Protein AF-A0A1Q7V016-F1 (afdb_monomer_lite)

Secondary structure (DSSP, 8-state):
--PPPPP--------------PPPPPTTSGGGS---SPPPPSS-TT-PPPHHHHHHHHHHHHTT-------------

pLDDT: mean 70.82, std 10.95, range [49.44, 92.69]

Radius of gyration: 27.88 Å; chains: 1; bounding box: 43×80×49 Å

Sequence (77 aa):
MKRNKPRKVRAVKNRAAHVRQVQRIPPTAEAARDEGPRLLPLVDRSKEPSRLEHYLDLADTALGKKSGIKREPKTEI

Structure (mmCIF, N/CA/C/O backbone):
data_AF-A0A1Q7V016-F1
#
_entry.id   AF-A0A1Q7V016-F1
#
loop_
_atom_site.group_PDB
_atom_site.id
_atom_site.type_symbol
_atom_site.label_atom_id
_atom_site.label_alt_id
_atom_site.label_comp_id
_atom_site.label_asym_id
_atom_site.label_entity_id
_atom_site.label_seq_id
_atom_site.pdbx_PDB_ins_code
_atom_site.Cartn_x
_atom_site.Cartn_y
_atom_site.Cartn_z
_atom_site.occupancy
_atom_site.B_iso_or_equiv
_atom_site.auth_seq_id
_atom_site.auth_comp_id
_atom_site.auth_asym_id
_atom_site.auth_atom_id
_atom_site.pdbx_PDB_model_num
ATOM 1 N N . MET A 1 1 ? -16.130 62.932 -10.264 1.00 54.22 1 MET A N 1
ATOM 2 C CA . MET A 1 1 ? -16.482 62.030 -9.142 1.00 54.22 1 MET A CA 1
ATOM 3 C C . MET A 1 1 ? -17.190 60.787 -9.676 1.00 54.22 1 MET A C 1
ATOM 5 O O . MET A 1 1 ? -18.280 60.924 -10.215 1.00 54.22 1 MET A O 1
ATOM 9 N N . LYS A 1 2 ? -16.595 59.590 -9.583 1.00 56.47 2 LYS A N 1
ATOM 10 C CA . LYS A 1 2 ? -17.254 58.322 -9.960 1.00 56.47 2 LYS A CA 1
ATOM 11 C C . LYS A 1 2 ? -17.361 57.436 -8.715 1.00 56.47 2 LYS A C 1
ATOM 13 O O . LYS A 1 2 ? -16.347 57.102 -8.116 1.00 56.47 2 LYS A O 1
ATOM 18 N N . ARG A 1 3 ? -18.590 57.119 -8.295 1.00 63.75 3 ARG A N 1
ATOM 19 C CA . ARG A 1 3 ? -18.881 56.243 -7.147 1.00 63.75 3 ARG A CA 1
ATOM 20 C C . ARG A 1 3 ? -18.873 54.786 -7.618 1.00 63.75 3 ARG A C 1
ATOM 22 O O . ARG A 1 3 ? -19.669 54.427 -8.484 1.00 63.75 3 ARG A O 1
ATOM 29 N N . ASN A 1 4 ? -17.998 53.957 -7.052 1.00 62.88 4 ASN A N 1
ATOM 30 C CA . ASN A 1 4 ? -18.007 52.514 -7.291 1.00 62.88 4 ASN A CA 1
ATOM 31 C C . ASN A 1 4 ? -19.212 51.885 -6.575 1.00 62.88 4 ASN A C 1
ATOM 33 O O . ASN A 1 4 ? -19.383 52.054 -5.370 1.00 62.88 4 ASN A O 1
ATOM 37 N N . LYS A 1 5 ? -20.068 51.178 -7.323 1.00 66.06 5 LYS A N 1
ATOM 38 C CA . LYS A 1 5 ? -2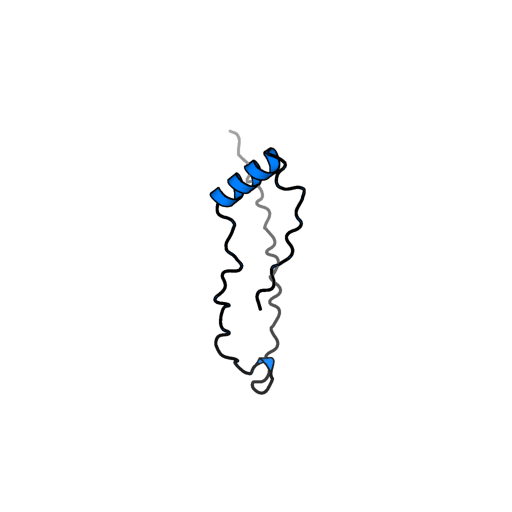1.207 50.429 -6.768 1.00 66.06 5 LYS A CA 1
ATOM 39 C C . LYS A 1 5 ? -20.692 49.151 -6.085 1.00 66.06 5 LYS A C 1
ATOM 41 O O . LYS A 1 5 ? -19.829 48.487 -6.663 1.00 66.06 5 LYS A O 1
ATOM 46 N N . PRO A 1 6 ? -21.207 48.762 -4.905 1.00 66.50 6 PRO A N 1
ATOM 47 C CA . PRO A 1 6 ? -20.752 47.550 -4.236 1.00 66.50 6 PRO A CA 1
ATOM 48 C C . PRO A 1 6 ? -21.157 46.305 -5.039 1.00 66.50 6 PRO A C 1
ATOM 50 O O . PRO A 1 6 ? -22.313 46.146 -5.439 1.00 66.50 6 PRO A O 1
ATOM 53 N N . ARG A 1 7 ? -20.189 45.412 -5.282 1.00 64.19 7 ARG A N 1
ATOM 54 C CA . ARG A 1 7 ? -20.434 44.082 -5.856 1.00 64.19 7 ARG A CA 1
ATOM 55 C C . ARG A 1 7 ? -21.358 43.303 -4.912 1.00 64.19 7 ARG A C 1
ATOM 57 O O . ARG A 1 7 ? -21.014 43.094 -3.753 1.00 64.19 7 ARG A O 1
ATOM 64 N N . LYS A 1 8 ? -22.511 42.844 -5.415 1.00 63.22 8 LYS A N 1
ATOM 65 C CA . LYS A 1 8 ? -23.374 41.883 -4.709 1.00 63.22 8 LYS A CA 1
ATOM 66 C C . LYS A 1 8 ? -22.594 40.584 -4.500 1.00 63.22 8 LYS A C 1
ATOM 68 O O . LYS A 1 8 ? -22.417 39.815 -5.444 1.00 63.22 8 LYS A O 1
ATOM 73 N N . VAL A 1 9 ? -22.145 40.339 -3.274 1.00 65.62 9 VAL A N 1
ATOM 74 C CA . VAL A 1 9 ? -21.629 39.032 -2.865 1.00 65.62 9 VAL A CA 1
ATOM 75 C C . VAL A 1 9 ? -22.826 38.087 -2.842 1.00 65.62 9 VAL A C 1
ATOM 77 O O . VAL A 1 9 ? -23.756 38.261 -2.056 1.00 65.62 9 VAL A O 1
ATOM 80 N N . ARG A 1 10 ? -22.868 37.135 -3.778 1.00 63.31 10 ARG A N 1
ATOM 81 C CA . ARG A 1 10 ? -23.889 36.086 -3.770 1.00 63.31 10 ARG A CA 1
ATOM 82 C C . ARG A 1 10 ? -23.659 35.239 -2.523 1.00 63.31 10 ARG A C 1
ATOM 84 O O . ARG A 1 10 ? -22.588 34.659 -2.374 1.00 63.31 10 ARG A O 1
ATOM 91 N N . ALA A 1 11 ? -24.654 35.188 -1.642 1.00 63.66 11 ALA A N 1
ATOM 92 C CA . ALA A 1 11 ? -24.641 34.298 -0.494 1.00 63.66 11 ALA A CA 1
ATOM 93 C C . ALA A 1 11 ? -24.488 32.855 -0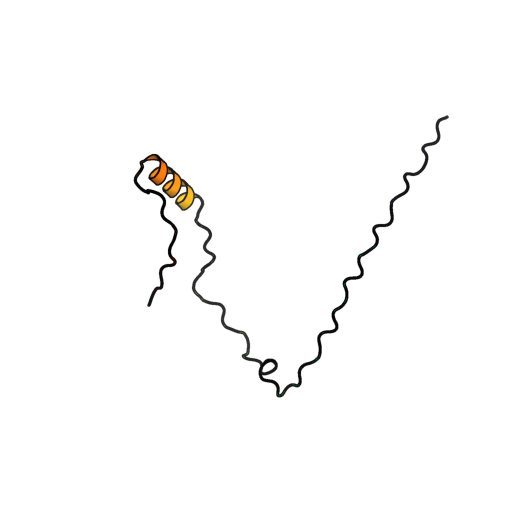.995 1.00 63.66 11 ALA A C 1
ATOM 95 O O . ALA A 1 11 ? -25.350 32.337 -1.709 1.00 63.66 11 ALA A O 1
ATOM 96 N N . VAL A 1 12 ? -23.364 32.223 -0.660 1.00 63.28 12 VAL A N 1
ATOM 97 C CA . VAL A 1 12 ? -23.173 30.793 -0.879 1.00 63.28 12 VAL A CA 1
ATOM 98 C C . VAL A 1 12 ? -24.153 30.099 0.057 1.00 63.28 12 VAL A C 1
ATOM 100 O O . VAL A 1 12 ? -24.020 30.160 1.277 1.00 63.28 12 VAL A O 1
ATOM 103 N N . LYS A 1 13 ? -25.200 29.504 -0.517 1.00 60.94 13 LYS A N 1
ATOM 104 C CA . LYS A 1 13 ? -26.160 28.682 0.214 1.00 60.94 13 LYS A CA 1
ATOM 105 C C . LYS A 1 13 ? -25.388 27.479 0.746 1.00 60.94 13 LYS A C 1
ATOM 107 O O . LYS A 1 13 ? -25.141 26.537 -0.007 1.00 60.94 13 LYS A O 1
ATOM 112 N N . ASN A 1 14 ? -24.968 27.545 2.010 1.00 57.84 14 ASN A N 1
ATOM 113 C CA . ASN A 1 14 ? -24.421 26.413 2.745 1.00 57.84 14 ASN A CA 1
ATOM 114 C C . ASN A 1 14 ? -25.398 25.256 2.550 1.00 57.84 14 ASN A C 1
ATOM 116 O O . ASN A 1 14 ? -26.531 25.298 3.036 1.00 57.84 14 ASN A O 1
ATOM 120 N N . ARG A 1 15 ? -24.999 24.263 1.751 1.00 60.91 15 ARG A N 1
ATOM 121 C CA . ARG A 1 15 ? -25.729 23.006 1.663 1.00 60.91 15 ARG A CA 1
ATOM 122 C C . ARG A 1 15 ? -25.676 22.458 3.074 1.00 60.91 15 ARG A C 1
ATOM 124 O O . ARG A 1 15 ? -24.600 22.076 3.520 1.00 60.91 15 ARG A O 1
ATOM 131 N N . ALA A 1 16 ? -26.801 22.525 3.782 1.00 58.06 16 ALA A N 1
ATOM 132 C CA . ALA A 1 16 ? -26.965 21.872 5.063 1.00 58.06 16 ALA A CA 1
ATOM 133 C C . ALA A 1 16 ? -26.502 20.433 4.858 1.00 58.06 16 ALA A C 1
ATOM 135 O O . ALA A 1 16 ? -27.163 19.658 4.156 1.00 58.06 16 ALA A O 1
ATOM 136 N N . ALA A 1 17 ? -25.309 20.127 5.373 1.00 58.16 17 ALA A N 1
ATOM 137 C CA . ALA A 1 17 ? -24.842 18.769 5.500 1.00 58.16 17 ALA A CA 1
ATOM 138 C C . ALA A 1 17 ? -25.980 18.072 6.230 1.00 58.16 17 ALA A C 1
ATOM 140 O O . ALA A 1 17 ? -26.298 18.430 7.363 1.00 58.16 17 ALA A O 1
ATOM 141 N N . HIS A 1 18 ? -26.703 17.208 5.519 1.00 60.19 18 HIS A N 1
ATOM 142 C CA . HIS A 1 18 ? -27.735 16.405 6.136 1.00 60.19 18 HIS A CA 1
ATOM 143 C C . HIS A 1 18 ? -26.995 15.589 7.180 1.00 60.19 18 HIS A C 1
ATOM 145 O O . HIS A 1 18 ? -26.264 14.660 6.831 1.00 60.19 18 HIS A O 1
ATOM 151 N N . VAL A 1 19 ? -27.104 16.011 8.438 1.00 61.69 19 VAL A N 1
ATOM 152 C CA . VAL A 1 19 ? -26.595 15.282 9.588 1.00 61.69 19 VAL A CA 1
ATOM 153 C C . VAL A 1 19 ? -27.423 14.010 9.608 1.00 61.69 19 VAL A C 1
ATOM 155 O O . VAL A 1 19 ? -28.527 13.977 10.145 1.00 61.69 19 VAL A O 1
ATOM 158 N N . ARG A 1 20 ? -26.951 12.990 8.887 1.00 68.56 20 ARG A N 1
ATOM 159 C CA . ARG A 1 20 ? -27.551 11.665 8.906 1.00 68.56 20 ARG A CA 1
ATOM 160 C C . ARG A 1 20 ? -27.431 11.213 10.350 1.00 68.56 20 ARG A C 1
ATOM 162 O O . ARG A 1 20 ? -26.327 10.964 10.825 1.00 68.56 20 ARG A O 1
ATOM 169 N N . GLN A 1 21 ? -28.554 11.209 11.059 1.00 68.00 21 GLN A N 1
ATOM 170 C CA . GLN A 1 21 ? -28.605 10.685 12.411 1.00 68.00 21 GLN A CA 1
ATOM 171 C C . GLN A 1 21 ? -28.221 9.209 12.328 1.00 68.00 21 GLN A C 1
ATOM 173 O O . GLN A 1 21 ? -28.940 8.399 11.743 1.00 68.00 21 GLN A O 1
ATOM 178 N N . VAL A 1 22 ? -27.033 8.885 12.834 1.00 70.81 22 VAL A N 1
ATOM 179 C CA . VAL A 1 22 ? -26.550 7.509 12.909 1.00 70.81 22 VAL A CA 1
ATOM 180 C C . VAL A 1 22 ? -27.421 6.795 13.937 1.00 70.81 22 VAL A C 1
ATOM 182 O O . VAL A 1 22 ? -27.489 7.219 15.093 1.00 70.81 22 VAL A O 1
ATOM 185 N N . GLN A 1 23 ? -28.131 5.750 13.510 1.00 76.38 23 GLN A N 1
ATOM 186 C CA . GLN A 1 23 ? -28.939 4.945 14.421 1.00 76.38 23 GLN A CA 1
ATOM 187 C C . GLN A 1 23 ? -28.009 4.240 15.410 1.00 76.38 23 GLN A C 1
ATOM 189 O O . GLN A 1 23 ? -27.029 3.607 15.012 1.00 76.38 23 GLN A O 1
ATOM 194 N N . ARG A 1 24 ? -28.292 4.386 16.708 1.00 74.88 24 ARG A N 1
ATOM 195 C CA . ARG A 1 24 ? -27.513 3.727 17.758 1.00 74.88 24 ARG A CA 1
ATOM 196 C C . ARG A 1 24 ? -27.786 2.229 17.713 1.00 74.88 24 ARG A C 1
ATOM 198 O O . ARG A 1 24 ? -28.932 1.805 17.817 1.00 74.88 24 ARG A O 1
ATOM 205 N N . ILE A 1 25 ? -26.722 1.452 17.570 1.00 77.56 25 ILE A N 1
ATOM 206 C CA . ILE A 1 25 ? -26.769 -0.008 17.578 1.00 77.56 25 ILE A CA 1
ATOM 207 C C . ILE A 1 25 ? -26.714 -0.471 19.049 1.00 77.56 25 ILE A C 1
ATOM 209 O O . ILE A 1 25 ? -25.965 0.125 19.830 1.00 77.56 25 ILE A O 1
ATOM 213 N N . PRO A 1 26 ? -27.503 -1.476 19.474 1.00 82.06 26 PRO A N 1
ATOM 214 C CA . PRO A 1 26 ? -27.443 -1.989 20.842 1.00 82.06 26 PRO A CA 1
ATOM 215 C C . PRO A 1 26 ? -26.083 -2.648 21.149 1.00 82.06 26 PRO A C 1
ATOM 217 O O . PRO A 1 26 ? -25.483 -3.238 20.251 1.00 82.06 26 PRO A O 1
ATOM 220 N N . PRO A 1 27 ? -25.611 -2.614 22.412 1.00 74.25 27 PRO A N 1
ATOM 221 C CA . PRO A 1 27 ? -24.280 -3.106 22.800 1.00 74.25 27 PRO A CA 1
ATOM 222 C C . PRO A 1 27 ? -24.110 -4.625 22.644 1.00 74.25 27 PRO A C 1
ATOM 224 O O . PRO A 1 27 ? -22.997 -5.134 22.634 1.00 74.25 27 PRO A O 1
ATOM 227 N N . THR A 1 28 ? -25.213 -5.362 22.524 1.00 77.62 28 THR A N 1
ATOM 228 C CA . THR A 1 28 ? -25.230 -6.808 22.275 1.00 77.62 28 THR A CA 1
ATOM 229 C C . THR A 1 28 ? -25.106 -7.174 20.796 1.00 77.62 28 THR A C 1
ATOM 231 O O . THR A 1 28 ? -24.859 -8.344 20.491 1.00 77.62 28 THR A O 1
ATOM 234 N N . ALA A 1 29 ? -25.280 -6.215 19.879 1.00 77.19 29 ALA A N 1
ATOM 235 C CA . ALA A 1 29 ? -25.175 -6.463 18.446 1.00 77.19 29 ALA A CA 1
ATOM 236 C C . ALA A 1 29 ? -23.741 -6.817 18.052 1.00 77.19 29 ALA A C 1
ATOM 238 O O . ALA A 1 29 ? -22.785 -6.254 18.574 1.00 77.19 29 ALA A O 1
ATOM 239 N N . GLU A 1 30 ? -23.595 -7.696 17.064 1.00 69.25 30 GLU A N 1
ATOM 240 C CA . GLU A 1 30 ? -22.291 -8.145 16.567 1.00 69.25 30 GLU A CA 1
ATOM 241 C C . GLU A 1 30 ? -21.403 -6.979 16.112 1.00 69.25 30 GLU A C 1
ATOM 243 O O . GLU A 1 30 ? -20.229 -6.945 16.451 1.00 69.25 30 GLU A O 1
ATOM 248 N N . ALA A 1 31 ? -21.979 -5.968 15.452 1.00 67.31 31 ALA A N 1
ATOM 249 C CA . ALA A 1 31 ? -21.266 -4.760 15.022 1.00 67.31 31 ALA A CA 1
ATOM 250 C C . ALA A 1 31 ? -20.835 -3.827 16.173 1.00 67.31 31 ALA A C 1
ATOM 252 O O . ALA A 1 31 ? -20.027 -2.928 15.954 1.00 67.31 31 ALA A O 1
ATOM 253 N N . ALA A 1 32 ? -21.404 -4.005 17.370 1.00 67.56 32 ALA A N 1
ATOM 254 C CA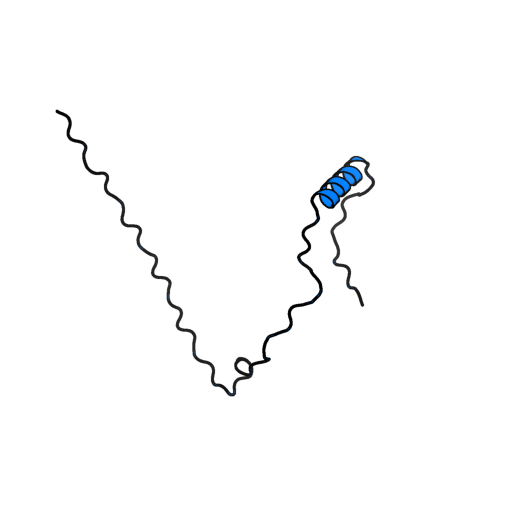 . ALA A 1 32 ? -21.042 -3.281 18.588 1.00 67.56 32 ALA A CA 1
ATOM 255 C C . ALA A 1 32 ? -20.058 -4.067 19.470 1.00 67.56 32 ALA A C 1
ATOM 257 O O . ALA A 1 32 ? -19.568 -3.528 20.463 1.00 67.56 32 ALA A O 1
ATOM 258 N N . ARG A 1 33 ? -19.763 -5.330 19.124 1.00 71.69 33 ARG A N 1
ATOM 259 C CA . ARG A 1 33 ? -18.681 -6.090 19.748 1.00 71.69 33 ARG A CA 1
ATOM 260 C C . ARG A 1 33 ? -17.383 -5.460 19.278 1.00 71.69 33 ARG A C 1
ATOM 262 O O . ARG A 1 33 ? -17.004 -5.582 18.117 1.00 71.69 33 ARG A O 1
ATOM 269 N N . ASP A 1 34 ? -16.769 -4.713 20.180 1.00 70.06 34 ASP A N 1
ATOM 270 C CA . ASP A 1 34 ? -15.507 -4.035 19.951 1.00 70.06 34 ASP A CA 1
ATOM 271 C C . ASP A 1 34 ? -14.440 -5.115 19.725 1.00 70.06 34 ASP A C 1
ATOM 273 O O . ASP A 1 34 ? -13.902 -5.686 20.673 1.00 70.06 34 ASP A O 1
ATOM 277 N N . GLU A 1 35 ? -14.152 -5.448 18.463 1.00 68.94 35 GLU A N 1
ATOM 278 C CA . GLU A 1 35 ? -13.014 -6.289 18.054 1.00 68.94 35 GLU A CA 1
ATOM 279 C C . GLU A 1 35 ? -11.678 -5.570 18.322 1.00 68.94 35 GLU A C 1
ATOM 281 O O . GLU A 1 35 ? -10.723 -5.698 17.563 1.00 68.94 35 GLU A O 1
ATOM 286 N N . GLY A 1 36 ? -11.624 -4.747 19.369 1.00 73.88 36 GLY A N 1
ATOM 287 C CA . GLY A 1 36 ? -10.519 -3.878 19.701 1.00 73.88 36 GLY A CA 1
ATOM 288 C C . GLY A 1 36 ? -9.997 -3.063 18.510 1.00 73.88 36 GLY A C 1
ATOM 289 O O . GLY A 1 36 ? -10.647 -2.891 17.472 1.00 73.88 36 GLY A O 1
ATOM 290 N N . PRO A 1 37 ? -8.776 -2.535 18.632 1.00 79.12 37 PRO A N 1
ATOM 291 C CA . PRO A 1 37 ? -8.068 -1.999 17.485 1.00 79.12 37 PRO A CA 1
ATOM 292 C C . PRO A 1 37 ? -7.802 -3.127 16.479 1.00 79.12 37 PRO A C 1
ATOM 294 O O . PRO A 1 37 ? -6.974 -4.008 16.715 1.00 79.12 37 PRO A O 1
ATOM 297 N N . ARG A 1 38 ? -8.481 -3.083 15.326 1.00 74.50 38 ARG A N 1
ATOM 298 C CA . ARG A 1 38 ? -8.158 -3.958 14.193 1.00 74.50 38 ARG A CA 1
ATOM 299 C C . ARG A 1 38 ? -6.705 -3.730 13.787 1.00 74.50 38 ARG A C 1
ATOM 301 O O . ARG A 1 38 ? -6.300 -2.594 13.542 1.00 74.50 38 ARG A O 1
ATOM 308 N N . LEU A 1 39 ? -5.930 -4.809 13.716 1.00 76.31 39 LEU A N 1
ATOM 309 C CA . LEU A 1 39 ? -4.532 -4.743 13.303 1.00 76.31 39 LEU A CA 1
ATOM 310 C C . LEU A 1 39 ? -4.435 -4.185 11.879 1.00 76.31 39 LEU A C 1
ATOM 312 O O . LEU A 1 39 ? -5.114 -4.657 10.964 1.00 76.31 39 LEU A O 1
ATOM 316 N N . LEU A 1 40 ? -3.569 -3.189 11.690 1.00 74.88 40 LEU A N 1
ATOM 317 C CA . LEU A 1 40 ? -3.178 -2.761 10.354 1.00 74.88 40 LEU A CA 1
ATOM 318 C C . LEU A 1 40 ? -2.309 -3.862 9.726 1.00 74.88 40 LEU A C 1
ATOM 320 O O . LEU A 1 40 ? -1.429 -4.396 10.408 1.00 74.88 40 LEU A O 1
ATOM 324 N N . PRO A 1 41 ? -2.521 -4.215 8.445 1.00 76.88 41 PRO A N 1
ATOM 325 C CA . PRO A 1 41 ? -1.629 -5.126 7.747 1.00 76.88 41 PRO A CA 1
ATOM 326 C C . PRO A 1 41 ? -0.197 -4.588 7.796 1.00 76.88 41 PRO A C 1
ATOM 328 O O . PRO A 1 41 ? 0.050 -3.456 7.393 1.00 76.88 41 PRO A O 1
ATOM 331 N N . LEU A 1 42 ? 0.746 -5.409 8.263 1.00 76.38 42 LEU A N 1
ATOM 332 C CA . LEU A 1 42 ? 2.171 -5.048 8.312 1.00 76.38 42 LEU A CA 1
ATOM 333 C C . LEU A 1 42 ? 2.798 -4.924 6.916 1.00 76.38 42 LEU A C 1
ATOM 335 O O . LEU A 1 42 ? 3.894 -4.391 6.766 1.00 76.38 42 LEU A O 1
ATOM 339 N N . VAL A 1 43 ? 2.113 -5.442 5.896 1.00 75.94 43 VAL A N 1
AT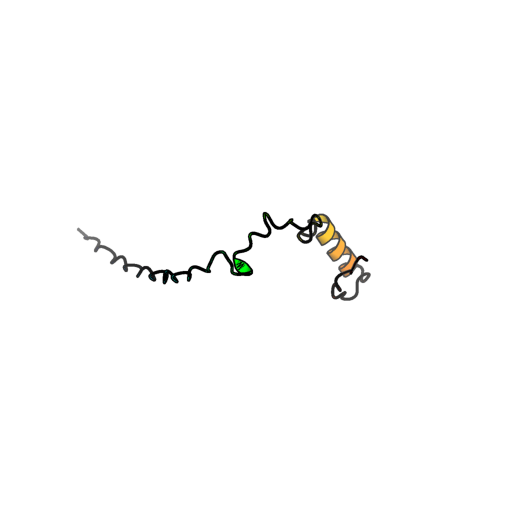OM 340 C CA . VAL A 1 43 ? 2.551 -5.351 4.510 1.00 75.94 43 VAL A CA 1
ATOM 341 C C . VAL A 1 43 ? 2.152 -3.989 3.969 1.00 75.94 43 VAL A C 1
ATOM 343 O O . VAL A 1 43 ? 0.963 -3.683 3.841 1.00 75.94 43 VAL A O 1
ATOM 346 N N . ASP A 1 44 ? 3.154 -3.195 3.612 1.00 69.06 44 ASP A N 1
ATOM 347 C CA . ASP A 1 44 ? 2.979 -1.874 3.026 1.00 69.06 44 ASP A CA 1
ATOM 348 C C . ASP A 1 44 ? 2.496 -2.005 1.570 1.00 69.06 44 ASP A C 1
ATOM 350 O O . ASP A 1 44 ? 3.248 -1.892 0.601 1.00 69.06 44 ASP A O 1
ATOM 354 N N . ARG A 1 45 ? 1.202 -2.315 1.405 1.00 66.12 45 ARG A N 1
ATOM 355 C CA . ARG A 1 45 ? 0.534 -2.429 0.093 1.00 66.12 45 ARG A CA 1
ATOM 356 C C . ARG A 1 45 ? 0.526 -1.101 -0.671 1.00 66.12 45 ARG A C 1
ATOM 358 O O . ARG A 1 45 ? 0.236 -1.082 -1.862 1.00 66.12 45 ARG A O 1
ATOM 365 N N . SER A 1 46 ? 0.819 -0.009 0.028 1.00 64.19 46 SER A N 1
ATOM 366 C CA . SER A 1 46 ? 0.862 1.365 -0.457 1.00 64.19 46 SER A CA 1
ATOM 367 C C . SER A 1 46 ? 2.263 1.857 -0.785 1.00 64.19 46 SER A C 1
ATOM 369 O O . SER A 1 46 ? 2.420 3.063 -0.958 1.00 64.19 46 SER A O 1
ATOM 371 N N . LYS A 1 47 ? 3.278 0.982 -0.880 1.00 69.56 47 LYS A N 1
ATOM 372 C CA . LYS A 1 47 ? 4.598 1.410 -1.348 1.00 69.56 47 LYS A CA 1
ATOM 373 C C . LYS A 1 47 ? 4.468 1.934 -2.778 1.00 69.56 47 LYS A C 1
ATOM 375 O O . LYS A 1 47 ? 4.488 1.173 -3.745 1.00 69.56 47 LYS A O 1
ATOM 380 N N . GLU A 1 48 ? 4.263 3.243 -2.891 1.00 68.81 48 GLU A N 1
ATOM 381 C CA . GLU A 1 48 ? 4.252 3.933 -4.165 1.00 68.81 48 GLU A CA 1
ATOM 382 C C . GLU A 1 48 ? 5.591 3.638 -4.837 1.00 68.81 48 GLU A C 1
ATOM 384 O O . GLU A 1 48 ? 6.631 3.682 -4.162 1.00 68.81 48 GLU A O 1
ATOM 389 N N . PRO A 1 49 ? 5.584 3.279 -6.132 1.00 68.88 49 PRO A N 1
ATOM 390 C CA . PRO A 1 49 ? 6.817 2.960 -6.820 1.00 68.88 49 PRO A CA 1
ATOM 391 C C . PRO A 1 49 ? 7.757 4.148 -6.670 1.00 68.88 49 PRO A C 1
ATOM 393 O O . PRO A 1 49 ? 7.382 5.296 -6.940 1.00 68.88 49 PRO A O 1
ATOM 396 N N . SER A 1 50 ? 8.971 3.880 -6.195 1.00 75.94 50 SER A N 1
ATOM 397 C CA . SER A 1 50 ? 9.953 4.944 -6.042 1.00 75.94 50 SER A CA 1
ATOM 398 C C . SER A 1 50 ? 10.158 5.636 -7.395 1.00 75.94 50 SER A C 1
ATOM 400 O O . SER A 1 50 ? 10.033 5.021 -8.457 1.00 75.94 50 SER A O 1
ATOM 402 N N . ARG A 1 51 ? 10.499 6.933 -7.391 1.00 79.31 51 ARG A N 1
ATOM 403 C CA . ARG A 1 51 ? 10.796 7.663 -8.642 1.00 79.31 51 ARG A CA 1
ATOM 404 C C . ARG A 1 51 ? 11.806 6.915 -9.521 1.00 79.31 51 ARG A C 1
ATOM 406 O O . ARG A 1 51 ? 11.699 6.958 -10.740 1.00 79.31 51 ARG A O 1
ATOM 413 N N . LEU A 1 52 ? 12.760 6.223 -8.899 1.00 86.56 52 LEU A N 1
ATOM 414 C CA . LEU A 1 52 ? 13.746 5.401 -9.588 1.00 86.56 52 LEU A CA 1
ATOM 415 C C . LEU A 1 52 ? 13.112 4.190 -10.287 1.00 86.56 52 LEU A C 1
ATOM 417 O O . LEU A 1 52 ? 13.379 3.978 -11.465 1.00 86.56 52 LEU A O 1
ATOM 421 N N . GLU A 1 53 ? 12.254 3.433 -9.596 1.00 86.25 53 GLU A N 1
ATOM 422 C CA . GLU A 1 53 ? 11.523 2.297 -10.184 1.00 86.25 53 GLU A CA 1
ATOM 423 C C . GLU A 1 53 ? 10.723 2.725 -11.417 1.00 86.25 53 GLU A C 1
ATOM 425 O O . GLU A 1 53 ? 10.739 2.035 -12.435 1.00 86.25 53 GLU A O 1
ATOM 430 N N . HIS A 1 54 ? 10.102 3.906 -11.367 1.00 84.75 54 HIS A N 1
ATOM 431 C CA . HIS A 1 54 ? 9.392 4.468 -12.513 1.00 84.75 54 HIS A CA 1
ATOM 432 C C . HIS A 1 54 ? 10.310 4.723 -13.721 1.00 84.75 54 HIS A C 1
ATOM 434 O O . HIS A 1 54 ? 9.963 4.353 -14.842 1.00 84.75 54 HIS A O 1
ATOM 440 N N . TYR A 1 55 ? 11.489 5.322 -13.520 1.00 91.56 55 TYR A N 1
ATOM 441 C CA . TYR A 1 55 ? 12.427 5.573 -14.622 1.00 91.56 55 TYR A CA 1
ATOM 442 C C . TYR A 1 55 ? 13.014 4.289 -15.211 1.00 91.56 55 TYR A C 1
ATOM 444 O O . TYR A 1 55 ? 13.221 4.213 -16.422 1.00 91.56 55 TYR A O 1
ATOM 452 N N . LEU A 1 56 ? 13.250 3.273 -14.380 1.00 91.00 56 LEU A N 1
ATOM 453 C CA . LEU A 1 56 ? 13.699 1.962 -14.847 1.00 91.00 56 LEU A CA 1
ATOM 454 C C . LEU A 1 56 ? 12.622 1.273 -15.692 1.00 91.00 56 LEU A C 1
ATOM 456 O O . LEU A 1 56 ? 12.931 0.744 -16.758 1.00 91.00 56 LEU A O 1
ATOM 460 N N . ASP A 1 57 ? 11.355 1.355 -15.277 1.00 88.12 57 ASP A N 1
ATOM 461 C CA . ASP A 1 57 ? 10.228 0.861 -16.072 1.00 88.12 57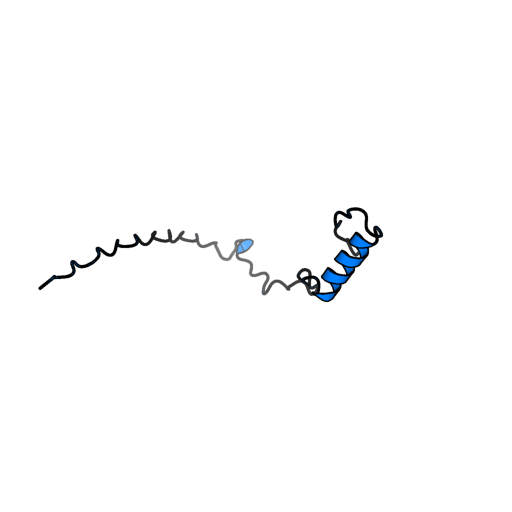 ASP A CA 1
ATOM 462 C C . ASP A 1 57 ? 10.155 1.563 -17.441 1.00 88.12 57 ASP A C 1
ATOM 464 O O . ASP A 1 57 ? 10.016 0.891 -18.464 1.00 88.12 57 ASP A O 1
ATOM 468 N N . LEU A 1 58 ? 10.321 2.891 -17.493 1.00 90.06 58 LEU A N 1
ATOM 469 C CA . LEU A 1 58 ? 10.360 3.631 -18.761 1.00 90.06 58 LEU A CA 1
ATOM 470 C C . LEU A 1 58 ? 11.524 3.180 -19.655 1.00 90.06 58 LEU A C 1
ATOM 472 O O . LEU A 1 58 ? 11.323 2.947 -20.848 1.00 90.06 58 LEU A O 1
ATOM 476 N N . ALA A 1 59 ? 12.720 2.997 -19.095 1.00 92.69 59 ALA A N 1
ATOM 477 C CA . ALA A 1 59 ? 13.878 2.515 -19.845 1.00 92.69 59 ALA A CA 1
ATOM 478 C C . ALA A 1 59 ? 13.646 1.109 -20.425 1.00 92.69 59 ALA A C 1
ATOM 480 O O . ALA A 1 59 ? 13.920 0.873 -21.601 1.00 92.69 59 ALA A O 1
ATOM 481 N N . ASP A 1 60 ? 13.077 0.191 -19.641 1.00 90.94 60 ASP A N 1
ATOM 482 C CA . ASP A 1 60 ? 12.755 -1.162 -20.104 1.00 90.94 60 ASP A CA 1
ATOM 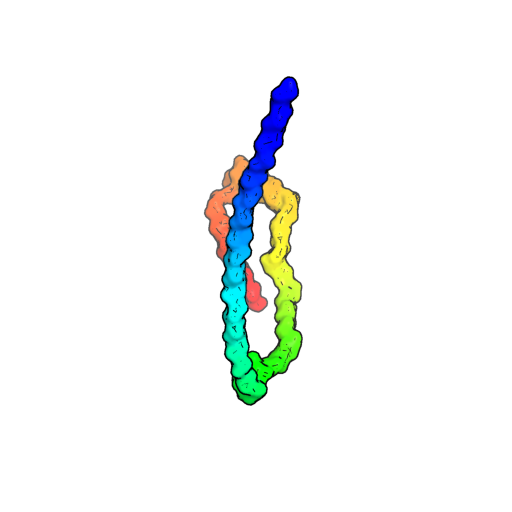483 C C . ASP A 1 60 ? 11.712 -1.161 -21.228 1.00 90.94 60 ASP A C 1
ATOM 485 O O . ASP A 1 60 ? 11.819 -1.955 -22.168 1.00 90.94 60 ASP A O 1
ATOM 489 N N . THR A 1 61 ? 10.712 -0.273 -21.155 1.00 90.06 61 THR A N 1
ATOM 490 C CA . THR A 1 61 ? 9.728 -0.116 -22.238 1.00 90.06 61 THR A CA 1
ATOM 491 C C . THR A 1 61 ? 10.361 0.446 -23.507 1.00 90.06 61 THR A C 1
ATOM 493 O O . THR A 1 61 ? 10.100 -0.076 -24.588 1.00 90.06 61 THR A O 1
ATOM 496 N N . ALA A 1 62 ? 11.249 1.439 -23.391 1.00 90.00 62 ALA A N 1
ATOM 497 C CA . ALA A 1 62 ? 11.965 2.013 -24.530 1.00 90.00 62 ALA A CA 1
ATOM 498 C C . ALA A 1 62 ? 12.903 0.995 -25.200 1.00 90.00 62 ALA A C 1
ATOM 500 O O . ALA A 1 62 ? 13.046 0.990 -26.419 1.00 90.00 62 ALA A O 1
ATOM 501 N N . LEU A 1 63 ? 13.502 0.098 -24.411 1.00 92.31 63 LEU A N 1
ATOM 502 C CA . LEU A 1 63 ? 14.333 -1.005 -24.899 1.00 92.31 63 LEU A CA 1
ATOM 503 C C . LEU A 1 63 ? 13.520 -2.199 -25.428 1.00 92.31 63 LEU A C 1
ATOM 505 O O . LEU A 1 63 ? 14.113 -3.199 -25.828 1.00 92.31 63 LEU A O 1
ATOM 509 N N . GLY A 1 64 ? 12.184 -2.141 -25.397 1.00 86.38 64 GLY A N 1
ATOM 510 C CA . GLY A 1 64 ? 11.315 -3.230 -25.851 1.00 86.38 64 GLY A CA 1
ATOM 511 C C . GLY A 1 64 ? 11.380 -4.492 -24.984 1.00 86.38 64 GLY A C 1
ATOM 512 O O . GLY A 1 64 ? 10.896 -5.543 -25.395 1.00 86.38 64 GLY A O 1
ATOM 513 N N . LYS A 1 65 ? 11.964 -4.410 -23.781 1.00 81.88 65 LYS A N 1
ATOM 514 C CA . LYS A 1 65 ? 12.126 -5.550 -22.860 1.00 81.88 65 LYS A CA 1
ATOM 515 C C . LYS A 1 65 ? 10.837 -5.898 -22.115 1.00 81.88 65 LYS A C 1
ATOM 517 O O . LYS A 1 65 ? 10.678 -7.027 -21.662 1.00 81.88 65 LYS A O 1
ATOM 522 N N . LYS A 1 66 ? 9.914 -4.939 -21.986 1.00 71.31 66 LYS A N 1
ATOM 523 C CA . LYS A 1 66 ? 8.587 -5.122 -21.380 1.00 71.31 66 LYS A CA 1
ATOM 524 C C . LYS A 1 66 ? 7.497 -4.865 -22.423 1.00 71.31 66 LYS A C 1
ATOM 526 O O . LYS A 1 66 ? 7.132 -3.720 -22.674 1.00 71.31 66 LYS A O 1
ATOM 531 N N . SER A 1 67 ? 6.942 -5.925 -23.009 1.00 63.19 67 SER A N 1
ATOM 532 C CA . SER A 1 67 ? 5.727 -5.845 -23.826 1.00 63.19 67 SER A CA 1
ATOM 533 C C . SER A 1 67 ? 4.495 -5.852 -22.911 1.00 63.19 67 SER A C 1
ATOM 535 O O . SER A 1 67 ? 4.104 -6.906 -22.421 1.00 63.19 67 SER A O 1
ATOM 537 N N . GLY A 1 68 ? 3.926 -4.672 -22.634 1.00 63.47 68 GLY A N 1
ATOM 538 C CA . GLY A 1 68 ? 2.590 -4.471 -22.042 1.00 63.47 68 GLY A CA 1
ATOM 539 C C . GLY A 1 68 ? 2.154 -5.472 -20.962 1.00 63.47 68 GLY A C 1
ATOM 540 O O . GLY A 1 68 ? 1.280 -6.299 -21.206 1.00 63.47 68 GLY A O 1
ATOM 541 N N . ILE A 1 69 ? 2.723 -5.389 -19.757 1.00 54.16 69 ILE A N 1
ATOM 542 C CA . ILE A 1 69 ? 2.385 -6.307 -18.660 1.00 54.16 69 ILE A CA 1
ATOM 543 C C . ILE A 1 69 ? 1.264 -5.696 -17.808 1.00 54.16 69 ILE A C 1
ATOM 545 O O . ILE A 1 69 ? 1.486 -4.748 -17.052 1.00 54.16 69 ILE A O 1
ATOM 549 N N . LYS A 1 70 ? 0.052 -6.258 -17.912 1.00 59.69 70 LYS A N 1
ATOM 550 C CA . LYS A 1 70 ? -0.989 -6.107 -16.886 1.00 59.69 70 LYS A CA 1
ATOM 551 C C . LYS A 1 70 ? -0.424 -6.669 -15.580 1.00 59.69 70 LYS A C 1
ATOM 553 O O . LYS A 1 70 ? -0.007 -7.823 -15.540 1.00 59.69 70 LYS A O 1
ATOM 558 N N . ARG A 1 71 ? -0.355 -5.845 -14.533 1.00 59.16 71 ARG A N 1
ATOM 559 C CA . ARG A 1 71 ? 0.125 -6.269 -13.213 1.00 59.16 71 ARG A CA 1
ATOM 560 C C . ARG A 1 71 ? -0.929 -7.183 -12.582 1.00 59.16 71 ARG A C 1
ATOM 562 O O . ARG A 1 71 ? -1.912 -6.695 -12.036 1.00 59.16 71 ARG A O 1
ATOM 569 N N . GLU A 1 72 ? -0.738 -8.491 -12.690 1.00 58.31 72 GLU A N 1
ATOM 570 C CA . GLU A 1 72 ? -1.459 -9.464 -11.867 1.00 58.31 72 GLU A CA 1
ATOM 571 C C . GLU A 1 72 ? -0.918 -9.369 -10.428 1.00 58.31 72 GLU A C 1
ATOM 573 O O . GLU A 1 72 ? 0.305 -9.299 -10.240 1.00 58.31 72 GLU A O 1
ATOM 578 N N . PRO A 1 73 ? -1.782 -9.307 -9.401 1.00 58.84 73 PRO A N 1
ATOM 579 C CA . PRO A 1 73 ? -1.330 -9.240 -8.021 1.00 58.84 73 PRO A CA 1
ATOM 580 C C . PRO A 1 73 ? -0.658 -10.562 -7.644 1.00 58.84 73 PRO A C 1
ATOM 582 O O . PRO A 1 73 ? -1.272 -11.624 -7.720 1.00 58.84 73 PRO A O 1
ATOM 585 N N . LYS A 1 74 ? 0.608 -10.501 -7.220 1.00 57.91 74 LYS A N 1
ATOM 586 C CA . LYS A 1 74 ? 1.296 -11.663 -6.654 1.00 57.91 74 LYS A CA 1
ATOM 587 C C . LYS A 1 74 ? 0.615 -12.042 -5.338 1.00 57.91 74 LYS A C 1
ATOM 589 O O . LYS A 1 74 ? 0.725 -11.316 -4.354 1.00 57.91 74 LYS A O 1
ATOM 594 N N . THR A 1 75 ? -0.101 -13.160 -5.332 1.00 54.41 75 THR A N 1
ATOM 595 C CA . THR A 1 75 ? -0.497 -13.863 -4.110 1.00 54.41 75 THR A CA 1
ATOM 596 C C . THR A 1 75 ? 0.730 -14.568 -3.547 1.00 54.41 75 THR A C 1
ATOM 598 O O . THR A 1 75 ? 1.191 -15.558 -4.111 1.00 54.41 75 THR A O 1
ATOM 601 N N . GLU A 1 76 ? 1.283 -14.026 -2.466 1.00 57.72 76 GLU A N 1
ATOM 602 C CA . GLU A 1 76 ? 2.248 -14.729 -1.618 1.00 57.72 76 GLU A CA 1
ATOM 603 C C . GLU A 1 76 ? 1.464 -15.659 -0.667 1.00 57.72 76 GLU A C 1
ATOM 605 O O . GLU A 1 76 ? 0.439 -15.240 -0.120 1.00 57.72 76 GLU A O 1
ATOM 610 N N . ILE A 1 77 ? 1.895 -16.927 -0.575 1.00 49.44 77 ILE A N 1
ATOM 611 C CA . ILE A 1 77 ? 1.322 -18.013 0.251 1.00 49.44 77 ILE A CA 1
ATOM 612 C C . ILE A 1 77 ? 1.947 -17.975 1.643 1.00 49.44 77 ILE A C 1
ATOM 614 O O . ILE A 1 77 ? 3.190 -17.836 1.701 1.00 49.44 77 ILE A O 1
#

Foldseek 3Di:
DDDDDDDPDPPPPPPPPPPPPDDDDDCPDPVNPCPDPDDDPPDPPPPDQPPVNVVVVVVCVVVVVDDDDDDDDDDDD